Protein AF-A0A938PNH4-F1 (afd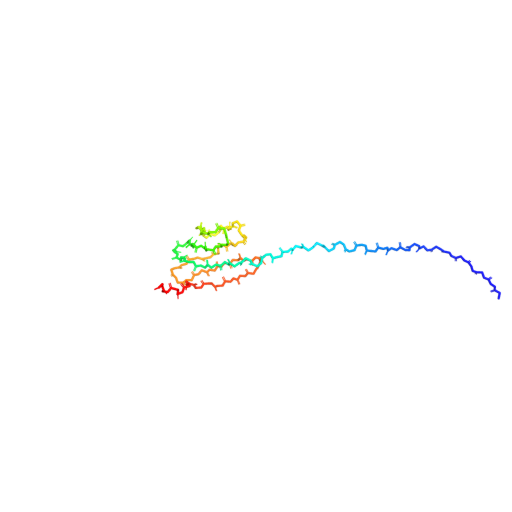b_monomer_lite)

pLDDT: mean 73.94, std 17.42, range [37.38, 93.12]

Secondary structure (DSSP, 8-state):
---------------------------EEEEEETTEEEEEETTEEEEEETT-B-TTSEEEEEE-SSEEEEEETTEEEEEE------

Structure (mmCIF, N/CA/C/O backbone):
data_AF-A0A938PNH4-F1
#
_entry.id   AF-A0A938PNH4-F1
#
loop_
_atom_site.group_PDB
_atom_site.id
_atom_site.type_symbol
_atom_site.label_atom_id
_atom_site.label_alt_id
_atom_site.label_comp_id
_atom_site.label_asym_id
_atom_site.label_entity_id
_atom_site.label_seq_id
_atom_site.pdbx_PDB_ins_code
_atom_site.Cartn_x
_atom_site.Cartn_y
_atom_site.Cartn_z
_atom_site.occupancy
_atom_site.B_iso_or_equiv
_atom_site.auth_seq_id
_atom_site.auth_comp_id
_atom_site.auth_asym_id
_atom_site.auth_atom_id
_atom_site.pdbx_PDB_model_num
ATOM 1 N N . MET A 1 1 ? -0.669 41.797 61.366 1.00 41.25 1 MET A N 1
ATOM 2 C CA . MET A 1 1 ? -0.447 40.641 62.259 1.00 41.25 1 MET A CA 1
ATOM 3 C C . MET A 1 1 ? -0.447 39.377 61.418 1.00 41.25 1 MET A C 1
ATOM 5 O O . MET A 1 1 ? -1.2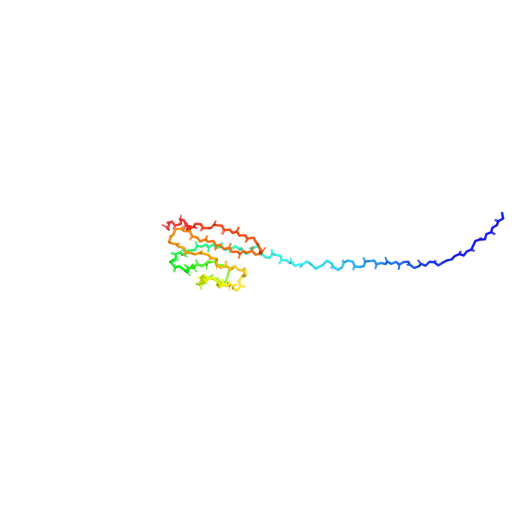58 39.249 60.514 1.00 41.25 1 MET A O 1
ATOM 9 N N . THR A 1 2 ? 0.562 38.559 61.673 1.00 44.50 2 THR A N 1
ATOM 10 C CA . THR A 1 2 ? 1.131 37.427 60.929 1.00 44.50 2 THR A CA 1
ATOM 11 C C . THR A 1 2 ? 0.368 36.107 61.141 1.00 44.50 2 THR A C 1
ATOM 13 O O . THR A 1 2 ? -0.271 35.958 62.176 1.00 44.50 2 THR A O 1
ATOM 16 N N . GLY A 1 3 ? 0.544 35.121 60.245 1.00 47.22 3 GLY A N 1
ATOM 17 C CA . GLY A 1 3 ? 0.321 33.681 60.522 1.00 47.22 3 GLY A CA 1
ATOM 18 C C . GLY A 1 3 ? -0.413 32.955 59.381 1.00 47.22 3 GLY A C 1
ATOM 19 O O . GLY A 1 3 ? -1.580 33.246 59.175 1.00 47.22 3 GLY A O 1
ATOM 20 N N . PHE A 1 4 ? 0.193 32.168 58.480 1.00 60.84 4 PHE A N 1
ATOM 21 C CA . PHE A 1 4 ? 1.051 30.963 58.566 1.00 60.84 4 PHE A CA 1
ATOM 22 C C . PHE A 1 4 ? 0.253 29.642 58.552 1.00 60.84 4 PHE A C 1
ATOM 24 O O . PHE A 1 4 ? -0.696 29.490 59.314 1.00 60.84 4 PHE A O 1
ATOM 31 N N . HIS A 1 5 ? 0.747 28.706 57.722 1.00 48.34 5 HIS A N 1
ATOM 32 C CA . HIS A 1 5 ? 0.355 27.305 57.464 1.00 48.34 5 HIS A CA 1
ATOM 33 C C . HIS A 1 5 ? -0.586 27.042 56.270 1.00 48.34 5 HIS A C 1
ATOM 35 O O . HIS A 1 5 ? -1.597 27.706 56.125 1.00 48.34 5 HIS A O 1
ATOM 41 N N . SER A 1 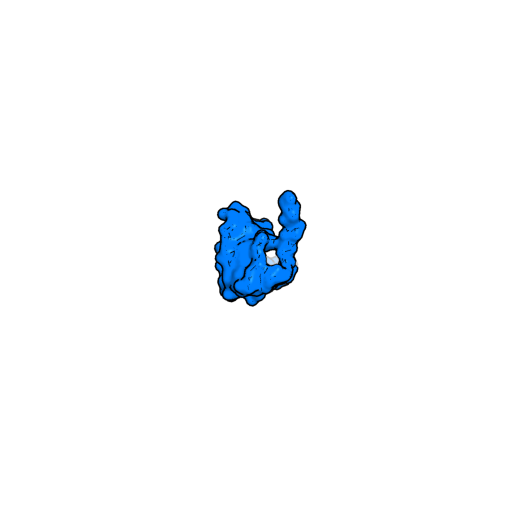6 ? -0.407 26.023 55.424 1.00 50.44 6 SER A N 1
ATOM 42 C CA . SER A 1 6 ? 0.673 25.054 55.172 1.00 50.44 6 SER A CA 1
ATOM 43 C C . SER A 1 6 ? 0.178 24.075 54.082 1.00 50.44 6 SER A C 1
ATOM 45 O O . SER A 1 6 ? -1.028 23.985 53.881 1.00 50.44 6 SER A O 1
ATOM 47 N N . PHE A 1 7 ? 1.088 23.282 53.493 1.00 49.28 7 PHE A N 1
ATOM 48 C CA . PHE A 1 7 ? 0.832 22.025 52.752 1.00 49.28 7 PHE A CA 1
ATOM 49 C C . PHE A 1 7 ? -0.006 22.162 51.451 1.00 49.28 7 PHE A C 1
ATOM 51 O O 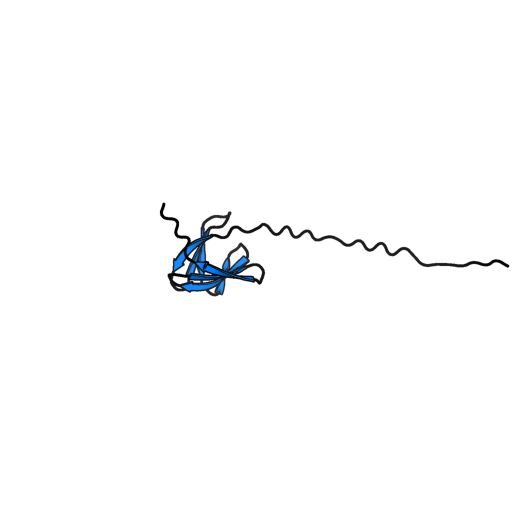. PHE A 1 7 ? -1.154 22.559 51.461 1.00 49.28 7 PHE A O 1
ATOM 58 N N . VAL A 1 8 ? 0.465 21.802 50.254 1.00 51.84 8 VAL A N 1
ATOM 59 C CA . VAL A 1 8 ? 0.656 20.412 49.817 1.00 51.84 8 VAL A CA 1
ATOM 60 C C . VAL A 1 8 ? 1.364 20.414 48.450 1.00 51.84 8 VAL A C 1
ATOM 62 O O . VAL A 1 8 ? 0.823 20.842 47.439 1.00 51.84 8 VAL A O 1
ATOM 65 N N . LYS A 1 9 ? 2.589 19.886 48.465 1.00 42.91 9 LYS A N 1
ATOM 66 C CA . LYS A 1 9 ? 3.122 18.856 47.558 1.00 42.91 9 LYS A CA 1
ATOM 67 C C . LYS A 1 9 ? 2.917 19.063 46.045 1.00 42.91 9 LYS A C 1
ATOM 69 O O . LYS A 1 9 ? 1.995 18.534 45.433 1.00 42.91 9 LYS A O 1
ATOM 74 N N . THR A 1 10 ? 3.904 19.721 45.441 1.00 50.88 10 THR A N 1
ATOM 75 C CA . THR A 1 10 ? 4.718 19.184 44.335 1.00 50.88 10 THR A CA 1
ATOM 76 C C . THR A 1 10 ? 4.135 17.945 43.640 1.00 50.88 10 THR A C 1
ATOM 78 O O . THR A 1 10 ? 4.391 16.819 44.060 1.00 50.88 10 THR A O 1
ATOM 81 N N . THR A 1 11 ? 3.391 18.137 42.550 1.00 51.78 11 THR A N 1
ATOM 82 C CA . THR A 1 11 ? 3.059 17.050 41.616 1.00 51.78 11 THR A CA 1
ATOM 83 C C . THR A 1 11 ? 3.931 17.213 40.378 1.00 51.78 11 THR A C 1
ATOM 85 O O . THR A 1 11 ? 3.615 17.975 39.468 1.00 51.78 11 THR A O 1
ATOM 88 N N . VAL A 1 12 ? 5.080 16.534 40.376 1.00 53.44 12 VAL A N 1
ATOM 89 C CA . VAL A 1 12 ? 5.931 16.393 39.189 1.00 53.44 12 VAL A CA 1
ATOM 90 C C . VAL A 1 12 ? 5.228 15.421 38.246 1.00 53.44 12 VAL A C 1
ATOM 92 O O . VAL A 1 12 ? 5.250 14.208 38.450 1.00 53.44 12 VAL A O 1
ATOM 95 N N . LEU A 1 13 ? 4.570 15.960 37.223 1.00 53.66 13 LEU A N 1
ATOM 96 C CA . LEU A 1 13 ? 3.990 15.176 36.140 1.00 53.66 13 LEU A CA 1
ATOM 97 C C . LEU A 1 13 ? 5.126 14.711 35.213 1.00 53.66 13 LEU A C 1
ATOM 99 O O . LEU A 1 13 ? 5.529 15.426 34.299 1.00 53.66 13 LEU A O 1
ATOM 103 N N . VAL A 1 14 ? 5.671 13.516 35.455 1.00 59.56 14 VAL A N 1
ATOM 104 C CA . VAL A 1 14 ? 6.587 12.857 34.510 1.00 59.56 14 VAL A CA 1
ATOM 105 C C . VAL A 1 14 ? 5.763 12.362 33.321 1.00 59.56 14 VAL A C 1
ATOM 107 O O . VAL A 1 14 ? 5.242 11.247 33.311 1.00 59.56 14 VAL A O 1
ATOM 110 N N . ALA A 1 15 ? 5.625 13.217 32.308 1.00 57.09 15 ALA A N 1
ATOM 111 C CA . ALA A 1 15 ? 5.103 12.841 31.002 1.00 57.09 15 ALA A CA 1
ATOM 112 C C . ALA A 1 15 ? 6.145 11.960 30.295 1.00 57.09 15 ALA A C 1
ATOM 114 O O . ALA A 1 15 ? 7.088 12.437 29.665 1.00 57.09 15 ALA A O 1
ATOM 115 N N . ARG A 1 16 ? 6.000 10.644 30.454 1.00 59.84 16 ARG A N 1
ATOM 116 C CA . ARG A 1 16 ? 6.814 9.630 29.780 1.00 59.84 16 ARG A CA 1
ATOM 117 C C . ARG A 1 16 ? 6.477 9.661 28.285 1.00 59.84 16 ARG A C 1
ATOM 119 O O . ARG A 1 16 ? 5.520 9.025 27.854 1.00 59.84 16 ARG A O 1
ATOM 126 N N . LEU A 1 17 ? 7.245 10.434 27.512 1.00 52.97 17 LEU A N 1
ATOM 127 C CA . LEU A 1 17 ? 7.182 10.453 26.050 1.00 52.97 17 LEU A CA 1
ATOM 128 C C . LEU A 1 17 ? 7.500 9.044 25.527 1.00 52.97 17 LEU A C 1
ATOM 130 O O . LEU A 1 17 ? 8.657 8.635 25.444 1.00 52.97 17 LEU A O 1
ATOM 134 N N . MET A 1 18 ? 6.462 8.285 25.180 1.00 53.25 18 MET A N 1
ATOM 135 C CA . MET A 1 18 ? 6.606 7.120 24.319 1.00 53.25 18 MET A CA 1
ATOM 136 C C . MET A 1 18 ? 6.888 7.624 22.907 1.00 53.25 18 MET A C 1
ATOM 138 O O . MET A 1 18 ? 5.977 7.888 22.126 1.00 53.25 18 MET A O 1
ATOM 142 N N . VAL A 1 19 ? 8.172 7.782 22.588 1.00 57.72 19 VAL A N 1
ATOM 143 C CA . VAL A 1 19 ? 8.631 7.953 21.209 1.00 57.72 19 VAL A CA 1
ATOM 144 C C . VAL A 1 19 ? 8.472 6.602 20.516 1.00 57.72 19 VAL A C 1
ATOM 146 O O . VAL A 1 19 ? 9.392 5.791 20.448 1.00 57.72 19 VAL A O 1
ATOM 149 N N . GLY A 1 20 ? 7.259 6.334 20.037 1.00 49.22 20 GLY A N 1
ATOM 150 C CA . GLY A 1 20 ? 7.030 5.336 19.006 1.00 49.22 20 GLY A CA 1
ATOM 151 C C . GLY A 1 20 ? 7.620 5.880 17.715 1.00 49.22 20 GLY A C 1
ATOM 152 O O . GLY A 1 20 ? 6.961 6.638 17.008 1.00 49.22 20 GLY A O 1
ATOM 153 N N . GLY A 1 21 ? 8.888 5.559 17.452 1.00 41.44 21 GLY A N 1
ATOM 154 C CA . GLY A 1 21 ? 9.544 5.871 16.190 1.00 41.44 21 GLY A CA 1
ATOM 155 C C . GLY A 1 21 ? 8.749 5.245 15.053 1.00 41.44 21 GLY A C 1
ATOM 156 O O . GLY A 1 21 ? 8.803 4.035 14.836 1.00 41.44 21 GLY A O 1
ATOM 157 N N . VAL A 1 22 ? 7.976 6.068 14.349 1.00 50.88 22 VAL A N 1
ATOM 158 C CA . VAL A 1 22 ? 7.277 5.657 13.138 1.00 50.88 22 VAL A CA 1
ATOM 159 C C . VAL A 1 22 ? 8.349 5.550 12.066 1.00 50.88 22 VAL A C 1
ATOM 161 O O . VAL A 1 22 ? 8.675 6.528 11.396 1.00 50.88 22 VAL A O 1
ATOM 164 N N . ALA A 1 23 ? 8.962 4.372 11.949 1.00 50.28 23 ALA A N 1
ATOM 165 C CA . ALA A 1 23 ? 9.767 4.049 10.786 1.00 50.28 23 ALA A CA 1
ATOM 166 C C . ALA A 1 23 ? 8.869 4.287 9.569 1.00 50.28 23 ALA A C 1
ATOM 168 O O . ALA A 1 23 ? 7.835 3.632 9.419 1.00 50.28 23 ALA A O 1
ATOM 169 N N . ALA A 1 24 ? 9.211 5.292 8.763 1.00 52.78 24 ALA A N 1
ATOM 170 C CA . ALA A 1 24 ? 8.487 5.627 7.550 1.00 52.78 24 ALA A CA 1
ATOM 171 C C . ALA A 1 24 ? 8.619 4.436 6.595 1.00 52.78 24 ALA A C 1
ATOM 173 O O . ALA A 1 24 ? 9.591 4.325 5.847 1.00 52.78 24 ALA A O 1
ATOM 174 N N . ALA A 1 25 ? 7.686 3.486 6.695 1.00 60.91 25 ALA A N 1
ATOM 175 C CA . ALA A 1 25 ? 7.692 2.293 5.873 1.00 60.91 25 ALA A CA 1
ATOM 176 C C . ALA A 1 25 ? 7.518 2.745 4.422 1.00 60.91 25 ALA A C 1
ATOM 178 O O . ALA A 1 25 ? 6.444 3.179 4.011 1.00 60.91 25 ALA A O 1
ATOM 179 N N . SER A 1 26 ? 8.612 2.695 3.668 1.00 70.31 26 SER A N 1
ATOM 180 C CA . SER A 1 26 ? 8.598 2.908 2.228 1.00 70.31 26 SER A CA 1
ATOM 181 C C . SER A 1 26 ? 8.037 1.633 1.612 1.00 70.31 26 SER A C 1
ATOM 183 O O . SER A 1 26 ? 8.714 0.606 1.578 1.00 70.31 26 SER A O 1
ATOM 185 N N . VAL A 1 27 ? 6.758 1.678 1.252 1.00 74.88 27 VAL A N 1
ATOM 186 C CA . VAL A 1 27 ? 6.021 0.557 0.668 1.00 74.88 27 VAL A CA 1
ATOM 187 C C . VAL A 1 27 ? 5.776 0.904 -0.789 1.00 74.88 27 VAL A C 1
ATOM 189 O O . VAL A 1 27 ? 5.079 1.872 -1.084 1.00 74.88 27 VAL A O 1
ATOM 192 N N . GLU A 1 28 ? 6.353 0.120 -1.692 1.00 82.56 28 GLU A N 1
ATOM 193 C CA . GLU A 1 28 ? 6.138 0.256 -3.131 1.00 82.56 28 GLU A CA 1
ATOM 194 C C . GLU A 1 28 ? 5.307 -0.922 -3.635 1.00 82.56 28 GLU A C 1
ATOM 196 O O . GLU A 1 28 ? 5.523 -2.065 -3.233 1.00 82.56 28 GLU A O 1
ATOM 201 N N . ILE A 1 29 ? 4.356 -0.657 -4.527 1.00 83.31 29 ILE A N 1
ATOM 202 C CA . ILE A 1 29 ? 3.655 -1.722 -5.240 1.00 83.31 29 ILE A CA 1
ATOM 203 C C . ILE A 1 29 ? 4.445 -2.052 -6.498 1.00 83.31 29 ILE A C 1
ATOM 205 O O . ILE A 1 29 ? 4.525 -1.238 -7.417 1.00 83.31 29 ILE A O 1
ATOM 209 N N . VAL A 1 30 ? 4.989 -3.266 -6.535 1.00 87.25 30 VAL A N 1
ATOM 210 C CA . VAL A 1 30 ? 5.760 -3.777 -7.677 1.00 87.25 30 VAL A CA 1
ATOM 211 C C . VAL A 1 30 ? 4.930 -4.690 -8.577 1.00 87.25 30 VAL A C 1
ATOM 213 O O . VAL A 1 30 ? 5.266 -4.876 -9.740 1.00 87.25 30 VAL A O 1
ATOM 216 N N . GLY A 1 31 ? 3.821 -5.235 -8.070 1.00 86.69 31 GLY A N 1
ATOM 217 C CA . GLY A 1 31 ? 2.929 -6.085 -8.849 1.00 86.69 31 GLY A CA 1
ATOM 218 C C . GLY A 1 31 ? 1.487 -5.980 -8.383 1.00 86.69 31 GLY A C 1
ATOM 219 O O . GLY A 1 31 ? 1.209 -6.022 -7.184 1.00 86.69 31 GLY A O 1
ATOM 220 N N . LEU A 1 32 ? 0.566 -5.889 -9.338 1.00 87.88 32 LEU A N 1
ATOM 221 C CA . LEU A 1 32 ? -0.868 -5.909 -9.092 1.00 87.88 32 LEU A CA 1
ATOM 222 C C . LEU A 1 32 ? -1.513 -7.061 -9.840 1.00 87.88 32 LEU A C 1
ATOM 224 O O . LEU A 1 32 ? -1.339 -7.232 -11.044 1.00 87.88 32 LEU A O 1
ATOM 228 N N . PHE A 1 33 ? -2.296 -7.838 -9.109 1.00 86.88 33 PHE A N 1
ATOM 229 C CA . PHE A 1 33 ? -3.074 -8.937 -9.640 1.00 86.88 33 PHE A CA 1
ATOM 230 C C . PHE A 1 33 ? -4.491 -8.845 -9.089 1.00 86.88 33 PHE A C 1
ATOM 232 O O . PHE A 1 33 ? -4.768 -8.155 -8.107 1.00 86.88 33 PHE A O 1
ATOM 239 N N . LYS A 1 34 ? -5.394 -9.617 -9.689 1.00 85.50 34 LYS A N 1
ATOM 240 C CA . LYS A 1 34 ? -6.735 -9.791 -9.144 1.00 85.50 34 LYS A CA 1
ATOM 241 C C . LYS A 1 34 ? -6.646 -10.363 -7.721 1.00 85.50 34 LYS A C 1
ATOM 243 O O . LYS A 1 34 ? -6.082 -11.443 -7.525 1.00 85.50 34 LYS A O 1
ATOM 248 N N . ASP A 1 35 ? -7.153 -9.602 -6.754 1.00 90.06 35 ASP A N 1
ATOM 249 C CA . ASP A 1 35 ? -7.243 -9.924 -5.322 1.00 90.06 35 ASP A CA 1
ATOM 250 C C . ASP A 1 35 ? -5.907 -10.052 -4.563 1.00 90.06 35 ASP A C 1
ATOM 252 O O . ASP A 1 35 ? -5.880 -10.475 -3.399 1.00 90.06 35 ASP A O 1
ATOM 256 N N . ARG A 1 36 ? -4.779 -9.689 -5.183 1.00 90.38 36 ARG A N 1
ATOM 257 C CA . ARG A 1 36 ? -3.453 -9.758 -4.548 1.00 90.38 36 ARG A CA 1
ATOM 258 C C . ARG A 1 36 ? -2.480 -8.739 -5.121 1.00 90.38 36 ARG A C 1
ATOM 260 O O . ARG A 1 36 ? -2.520 -8.423 -6.303 1.00 90.38 36 ARG A O 1
ATOM 267 N N . ALA A 1 37 ? -1.572 -8.268 -4.282 1.00 90.12 37 ALA A N 1
ATOM 268 C CA . ALA A 1 37 ? -0.522 -7.335 -4.656 1.00 90.12 37 ALA A CA 1
ATOM 269 C C . ALA A 1 37 ? 0.825 -7.857 -4.161 1.00 90.12 37 ALA A C 1
ATOM 271 O O . ALA A 1 37 ? 0.918 -8.420 -3.070 1.00 90.12 37 ALA A O 1
ATOM 272 N N . VAL A 1 38 ? 1.864 -7.661 -4.964 1.00 89.50 38 VAL A N 1
ATOM 273 C CA . VAL A 1 38 ? 3.244 -7.798 -4.505 1.00 89.50 38 VAL A CA 1
ATOM 274 C C . VAL A 1 38 ? 3.697 -6.415 -4.083 1.00 89.50 38 VAL A C 1
ATOM 276 O O . VAL A 1 38 ? 3.717 -5.478 -4.888 1.00 89.50 38 VAL A O 1
ATOM 279 N N . ILE A 1 39 ? 4.037 -6.297 -2.808 1.00 87.00 39 ILE A N 1
ATOM 280 C CA . ILE A 1 39 ? 4.624 -5.089 -2.256 1.00 87.00 39 ILE A CA 1
ATOM 281 C C . ILE A 1 39 ? 6.107 -5.311 -2.022 1.00 87.00 39 ILE A C 1
ATOM 283 O O . ILE A 1 39 ? 6.528 -6.371 -1.567 1.00 87.00 39 ILE A O 1
ATOM 287 N N . ARG A 1 40 ? 6.902 -4.290 -2.311 1.00 85.50 40 ARG A N 1
ATOM 288 C CA . ARG A 1 40 ? 8.304 -4.233 -1.940 1.00 85.50 40 ARG A CA 1
ATOM 289 C C . ARG A 1 40 ? 8.444 -3.325 -0.732 1.00 85.50 40 ARG A C 1
ATOM 291 O O . ARG A 1 40 ? 7.939 -2.204 -0.699 1.00 85.50 40 ARG A O 1
ATOM 298 N N . THR A 1 41 ? 9.123 -3.847 0.276 1.00 81.00 41 THR A N 1
ATOM 299 C CA . THR A 1 41 ? 9.433 -3.154 1.525 1.00 81.00 41 THR A CA 1
ATOM 300 C C . THR A 1 41 ? 10.923 -3.302 1.816 1.00 81.00 41 THR A C 1
ATOM 302 O O . THR A 1 41 ? 11.636 -3.997 1.093 1.00 81.00 41 THR A O 1
ATOM 305 N N . GLN A 1 42 ? 11.419 -2.702 2.901 1.00 77.44 42 GLN A N 1
ATOM 306 C CA . GLN A 1 42 ? 12.830 -2.851 3.290 1.00 77.44 42 GLN A CA 1
ATOM 307 C C . GLN A 1 42 ? 13.244 -4.303 3.586 1.00 77.44 42 GLN A C 1
ATOM 309 O O . GLN A 1 42 ? 14.428 -4.618 3.549 1.00 77.44 42 GLN A O 1
ATOM 314 N N . ARG A 1 43 ? 12.285 -5.195 3.870 1.00 75.44 43 ARG A N 1
ATOM 315 C CA . ARG A 1 43 ? 12.539 -6.625 4.113 1.00 75.44 43 ARG A CA 1
ATOM 316 C C . ARG A 1 43 ? 12.553 -7.471 2.837 1.00 75.44 43 ARG A C 1
ATOM 318 O O . ARG A 1 43 ? 12.803 -8.667 2.918 1.00 75.44 43 ARG A O 1
ATOM 325 N N . GLY A 1 44 ? 12.279 -6.863 1.685 1.00 84.50 44 GLY A N 1
ATOM 326 C CA . GLY A 1 44 ? 12.124 -7.546 0.407 1.00 84.50 44 GLY A CA 1
ATOM 327 C C . GLY A 1 44 ? 10.692 -7.486 -0.114 1.00 84.50 44 GLY A C 1
ATOM 328 O O . GLY A 1 44 ? 9.895 -6.625 0.275 1.00 84.50 44 GLY A O 1
ATOM 329 N N . GLU A 1 45 ? 10.394 -8.389 -1.039 1.00 89.06 45 GLU A N 1
ATOM 330 C CA . GLU A 1 45 ? 9.096 -8.489 -1.698 1.00 89.06 45 GLU A CA 1
ATOM 331 C C . GLU A 1 45 ? 8.187 -9.469 -0.967 1.00 89.06 45 GLU A C 1
ATOM 333 O O . GLU A 1 45 ? 8.595 -10.567 -0.595 1.00 89.06 45 GLU A O 1
ATOM 338 N N . GLU A 1 46 ? 6.937 -9.071 -0.776 1.00 89.00 46 GLU A N 1
ATOM 339 C CA . GLU A 1 46 ? 5.921 -9.866 -0.104 1.00 89.00 46 GLU A CA 1
ATOM 340 C C . GLU A 1 46 ? 4.633 -9.838 -0.931 1.00 89.00 46 GLU A C 1
ATOM 342 O O . GLU A 1 46 ? 4.153 -8.775 -1.332 1.00 89.00 46 GLU A O 1
ATOM 347 N N . LEU A 1 47 ? 4.056 -11.015 -1.178 1.00 90.44 47 LEU A N 1
ATOM 348 C CA . LEU A 1 47 ? 2.727 -11.137 -1.765 1.00 90.44 47 LEU A CA 1
ATOM 349 C C . LEU A 1 47 ? 1.674 -11.065 -0.655 1.00 90.44 47 LEU A C 1
ATOM 351 O O . LEU A 1 47 ? 1.569 -11.970 0.170 1.00 90.44 47 LEU A O 1
ATOM 355 N N . ILE A 1 48 ? 0.827 -10.045 -0.708 1.00 91.81 48 ILE A N 1
ATOM 356 C CA . ILE A 1 48 ? -0.329 -9.878 0.174 1.00 91.81 48 ILE A CA 1
ATOM 357 C C . ILE A 1 48 ? -1.634 -10.033 -0.604 1.00 91.81 48 ILE A C 1
ATOM 359 O O . ILE A 1 48 ? -1.759 -9.615 -1.754 1.00 91.81 48 ILE A O 1
ATOM 363 N N . ARG A 1 49 ? -2.627 -10.654 0.036 1.00 93.12 49 ARG A N 1
ATOM 364 C CA . ARG A 1 49 ? -3.979 -10.849 -0.509 1.00 93.12 49 ARG A CA 1
ATOM 365 C C . ARG A 1 49 ? -4.955 -9.853 0.097 1.00 93.12 49 ARG A C 1
ATOM 367 O O . ARG A 1 49 ? -4.724 -9.358 1.198 1.00 93.12 49 ARG A O 1
ATOM 374 N N . VAL A 1 50 ? -6.056 -9.585 -0.599 1.00 92.88 50 VAL A N 1
ATOM 375 C CA . VAL A 1 50 ? -7.142 -8.752 -0.068 1.00 92.88 50 VAL A CA 1
ATOM 376 C C . VAL A 1 50 ? -7.592 -9.289 1.295 1.00 92.88 50 VAL A C 1
ATOM 378 O O . VAL A 1 50 ? -7.778 -10.490 1.481 1.00 92.88 50 VAL A O 1
ATOM 381 N N . GLY A 1 51 ? -7.705 -8.390 2.270 1.00 92.38 51 GLY A N 1
ATOM 382 C CA . GLY A 1 51 ? -8.019 -8.703 3.661 1.00 92.38 51 GLY A CA 1
ATOM 383 C C . GLY A 1 51 ? -6.807 -9.053 4.529 1.00 92.38 51 GLY A C 1
ATOM 384 O O . GLY A 1 51 ? -6.932 -8.989 5.752 1.00 92.38 51 GLY A O 1
ATOM 385 N N . GLN A 1 52 ? -5.643 -9.358 3.945 1.00 92.06 52 GLN A N 1
ATOM 386 C CA . GLN A 1 52 ? -4.416 -9.612 4.701 1.00 92.06 52 GLN A CA 1
ATOM 387 C C . GLN A 1 52 ? -3.633 -8.336 5.004 1.00 92.06 52 GLN A C 1
ATOM 389 O O . GLN A 1 52 ? -3.705 -7.341 4.279 1.00 92.06 52 GLN A O 1
ATOM 394 N N . THR A 1 53 ? -2.845 -8.416 6.073 1.00 89.88 53 THR A N 1
ATOM 395 C CA . THR A 1 53 ? -1.936 -7.367 6.528 1.00 89.88 53 THR A CA 1
ATOM 396 C C . THR A 1 53 ? -0.505 -7.884 6.447 1.00 89.88 53 THR A C 1
ATOM 398 O O . THR A 1 53 ? -0.202 -8.923 7.025 1.00 89.88 53 THR A O 1
ATOM 401 N N . SER A 1 54 ? 0.367 -7.159 5.747 1.00 85.94 54 SER A N 1
ATOM 402 C CA . SER A 1 54 ? 1.808 -7.433 5.703 1.00 85.94 54 SER A CA 1
ATOM 403 C C . SER A 1 54 ? 2.440 -7.251 7.083 1.00 85.94 54 SER A C 1
ATOM 405 O O . SER A 1 54 ? 1.952 -6.474 7.910 1.00 85.94 54 SER A O 1
ATOM 407 N N . ALA A 1 55 ? 3.598 -7.875 7.299 1.00 81.44 55 ALA A N 1
ATOM 408 C CA . ALA A 1 55 ? 4.429 -7.679 8.488 1.00 81.44 55 ALA A CA 1
ATOM 409 C C . ALA A 1 55 ? 4.809 -6.207 8.761 1.00 81.44 55 ALA A C 1
ATOM 411 O O . ALA A 1 55 ? 5.212 -5.870 9.874 1.00 81.44 55 ALA A O 1
ATOM 412 N N . ASN A 1 56 ? 4.693 -5.327 7.762 1.00 77.81 56 ASN A N 1
ATOM 413 C CA . ASN A 1 56 ? 4.921 -3.888 7.903 1.00 77.81 56 ASN A CA 1
ATOM 414 C C . ASN A 1 56 ? 3.649 -3.097 8.256 1.00 77.81 56 ASN A C 1
ATOM 416 O O . ASN A 1 56 ? 3.686 -1.874 8.270 1.00 77.81 56 ASN A O 1
ATOM 420 N N . GLY A 1 57 ? 2.520 -3.760 8.528 1.00 85.56 57 GLY A N 1
ATOM 421 C CA . GLY A 1 57 ? 1.263 -3.111 8.920 1.00 85.56 57 GLY A CA 1
ATOM 422 C C . GLY A 1 57 ? 0.431 -2.570 7.753 1.00 85.56 57 GLY A C 1
ATOM 423 O O . GLY A 1 57 ? -0.503 -1.799 7.972 1.00 85.56 57 GLY A O 1
ATOM 424 N N . VAL A 1 58 ? 0.760 -2.955 6.518 1.00 87.06 58 VAL A N 1
ATOM 425 C CA . VAL A 1 58 ? 0.010 -2.583 5.310 1.00 87.06 58 VAL A CA 1
ATOM 426 C C . VAL A 1 58 ? -1.078 -3.615 5.072 1.00 87.06 5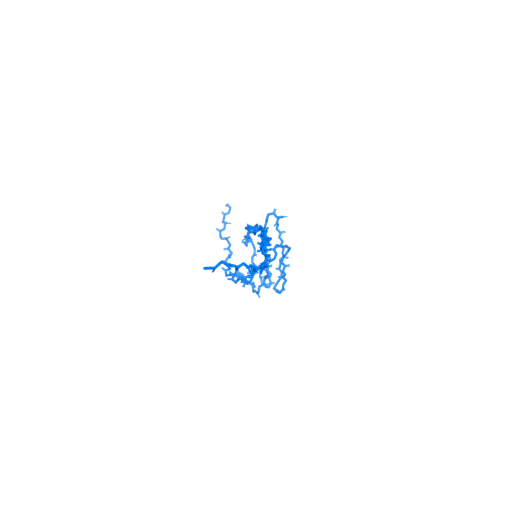8 VAL A C 1
ATOM 428 O O . VAL A 1 58 ? -0.776 -4.772 4.792 1.00 87.06 58 VAL A O 1
ATOM 431 N N . LYS A 1 59 ? -2.339 -3.205 5.162 1.00 90.62 59 LYS A N 1
ATOM 432 C CA . LYS A 1 59 ? -3.489 -4.055 4.866 1.00 90.62 59 LYS A CA 1
ATOM 433 C C . LYS A 1 59 ? -3.961 -3.831 3.441 1.00 90.62 59 LYS A C 1
ATOM 435 O O . LYS A 1 59 ? -4.261 -2.700 3.066 1.00 90.62 59 LYS A O 1
ATOM 440 N N . LEU A 1 60 ? -4.086 -4.899 2.662 1.00 91.38 60 LEU A N 1
ATOM 441 C CA . LEU A 1 60 ? -4.654 -4.808 1.322 1.00 91.38 60 LEU A CA 1
ATOM 442 C C . LEU A 1 60 ? -6.181 -4.806 1.416 1.00 91.38 60 LEU A C 1
ATOM 444 O O . LEU A 1 60 ? -6.779 -5.762 1.907 1.00 91.38 60 LEU A O 1
ATOM 448 N N . LEU A 1 61 ? -6.816 -3.726 0.967 1.00 92.50 61 LEU A N 1
ATOM 449 C CA . LEU A 1 61 ? -8.274 -3.605 0.954 1.00 92.50 61 LEU A CA 1
ATOM 450 C C . LEU A 1 61 ? -8.858 -4.078 -0.375 1.00 92.50 61 LEU A C 1
ATOM 452 O O . LEU A 1 61 ? -9.857 -4.785 -0.380 1.00 92.50 61 LEU A O 1
ATOM 456 N N . VAL A 1 62 ? -8.235 -3.689 -1.487 1.00 90.50 62 VAL A N 1
ATOM 457 C CA . VAL A 1 62 ? -8.627 -4.069 -2.851 1.00 90.50 62 VAL A CA 1
ATOM 458 C C . VAL A 1 62 ? -7.365 -4.148 -3.704 1.00 90.50 62 VAL A C 1
ATOM 460 O O . VAL A 1 62 ? -6.455 -3.341 -3.515 1.00 90.50 62 VAL A O 1
ATOM 463 N N . ALA A 1 63 ? -7.310 -5.092 -4.640 1.00 90.25 63 ALA A N 1
ATOM 464 C CA . ALA A 1 63 ? -6.302 -5.126 -5.691 1.00 90.25 63 ALA A CA 1
ATOM 465 C C . ALA A 1 63 ? -6.908 -5.635 -6.997 1.00 90.25 63 ALA A C 1
ATOM 467 O O . ALA A 1 63 ? -7.532 -6.697 -7.044 1.00 90.25 63 ALA A O 1
ATOM 468 N N . ASP A 1 64 ? -6.673 -4.875 -8.054 1.00 86.50 64 ASP A N 1
ATOM 469 C CA . ASP A 1 64 ? -6.993 -5.213 -9.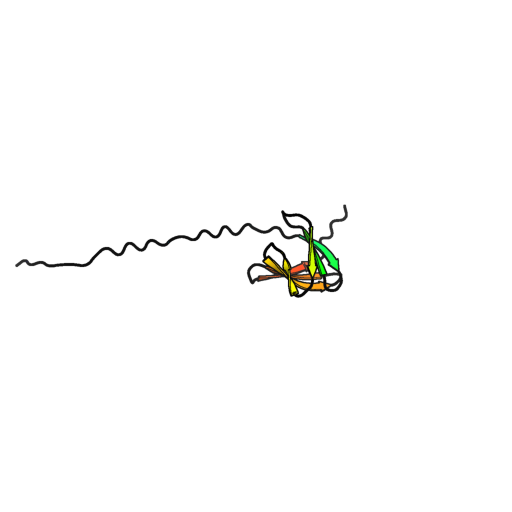428 1.00 86.50 64 ASP A CA 1
ATOM 470 C C . ASP A 1 64 ? -5.811 -4.828 -10.329 1.00 86.50 64 ASP A C 1
ATOM 472 O O . ASP A 1 64 ? -4.843 -4.228 -9.875 1.00 86.50 64 ASP A O 1
ATOM 476 N N . ALA A 1 65 ? -5.839 -5.223 -11.604 1.00 81.88 65 ALA A N 1
ATOM 477 C CA . ALA A 1 65 ? -4.673 -5.129 -12.493 1.00 81.88 65 ALA A CA 1
ATOM 478 C C . ALA A 1 65 ? -4.141 -3.696 -12.712 1.00 81.88 65 ALA A C 1
ATOM 480 O O . ALA A 1 65 ? -3.043 -3.528 -13.235 1.00 81.88 65 ALA A O 1
ATOM 481 N N . GLN A 1 66 ? -4.912 -2.670 -12.341 1.00 80.81 66 GLN A N 1
ATOM 482 C CA . GLN A 1 66 ? -4.560 -1.265 -12.549 1.00 80.81 66 GLN A CA 1
ATOM 483 C C . GLN A 1 66 ? -4.256 -0.531 -11.240 1.00 80.81 66 GLN A C 1
ATOM 485 O O . GLN A 1 66 ? -3.362 0.318 -11.203 1.00 80.81 66 GLN A O 1
ATOM 490 N N . LYS A 1 67 ? -4.995 -0.836 -10.168 1.00 85.69 67 LYS A N 1
ATOM 491 C CA . LYS A 1 67 ? -4.892 -0.140 -8.883 1.00 85.69 67 LYS A CA 1
ATOM 492 C C . LYS A 1 67 ? -5.037 -1.101 -7.706 1.00 85.69 67 LYS A C 1
ATOM 494 O O . LYS A 1 67 ? -5.671 -2.150 -7.779 1.00 85.69 67 LYS A O 1
ATOM 499 N N . ALA A 1 68 ? -4.473 -0.697 -6.582 1.00 88.88 68 ALA A N 1
ATOM 500 C CA . ALA A 1 68 ? -4.745 -1.279 -5.285 1.00 88.88 68 ALA A CA 1
ATOM 501 C C . ALA A 1 68 ? -5.097 -0.191 -4.287 1.00 88.88 68 ALA A C 1
ATOM 503 O O . ALA A 1 68 ? -4.595 0.928 -4.332 1.00 88.88 68 ALA A O 1
ATOM 504 N N . ARG A 1 69 ? -5.940 -0.560 -3.334 1.00 90.75 69 ARG A N 1
ATOM 505 C CA . ARG A 1 69 ? -6.236 0.249 -2.166 1.00 90.75 69 ARG A CA 1
ATOM 506 C C . ARG A 1 69 ? -5.649 -0.436 -0.953 1.00 90.75 69 ARG A C 1
ATOM 508 O O . ARG A 1 69 ? -5.987 -1.585 -0.665 1.00 90.75 69 ARG A O 1
ATOM 515 N N . VAL A 1 70 ? -4.798 0.275 -0.231 1.00 89.56 70 VAL A N 1
ATOM 516 C CA . VAL A 1 70 ? -4.161 -0.222 0.985 1.00 89.56 70 VAL A CA 1
ATOM 517 C C . VAL A 1 70 ? -4.517 0.655 2.170 1.00 89.56 70 VAL A C 1
ATOM 519 O O . VAL A 1 70 ? -4.724 1.856 2.032 1.00 89.56 70 VAL A O 1
ATOM 522 N N . GLN A 1 71 ? -4.571 0.056 3.350 1.00 88.94 71 GLN A N 1
ATOM 523 C CA . GLN A 1 71 ? -4.650 0.772 4.609 1.00 88.94 71 GLN A CA 1
ATOM 524 C C . GLN A 1 71 ? -3.316 0.642 5.335 1.00 88.94 71 GLN A C 1
ATOM 526 O O . GLN A 1 71 ? -2.807 -0.459 5.523 1.00 88.94 71 GLN A O 1
ATOM 531 N N . PHE A 1 72 ? -2.760 1.766 5.764 1.00 84.69 72 PHE A N 1
ATOM 532 C CA . PHE A 1 72 ? -1.522 1.818 6.523 1.00 84.69 72 PHE A CA 1
ATOM 533 C C . PHE A 1 72 ? -1.645 2.882 7.614 1.00 84.69 72 PHE A C 1
ATOM 535 O O . PHE A 1 72 ? -2.056 4.010 7.349 1.00 84.69 72 PHE A O 1
ATOM 542 N N . GLN A 1 73 ? -1.343 2.506 8.861 1.00 83.62 73 GLN A N 1
ATOM 543 C CA . GLN A 1 73 ? -1.494 3.376 10.039 1.00 83.62 73 GLN A CA 1
ATOM 544 C C . GLN A 1 73 ? -2.891 4.024 10.152 1.00 83.62 73 GLN A C 1
ATOM 546 O O . GLN A 1 73 ? -3.031 5.202 10.472 1.00 83.62 73 GLN A O 1
ATOM 551 N N . GLY A 1 74 ? -3.944 3.272 9.816 1.00 85.19 74 GLY A N 1
ATOM 552 C CA . GLY A 1 74 ? -5.329 3.757 9.839 1.00 85.19 74 GLY A CA 1
ATOM 553 C C . GLY A 1 74 ? -5.717 4.684 8.680 1.00 85.19 74 GLY A C 1
ATOM 554 O O . GLY A 1 74 ? -6.898 4.983 8.524 1.00 85.19 74 GLY A O 1
ATOM 555 N N . LYS A 1 75 ? -4.770 5.089 7.825 1.00 85.56 75 LYS A N 1
ATOM 556 C CA . LYS A 1 75 ? -5.032 5.877 6.614 1.00 85.56 75 LYS A CA 1
ATOM 557 C C . LYS A 1 75 ? -5.152 4.968 5.401 1.00 85.56 75 LYS A C 1
ATOM 559 O O . LYS A 1 75 ? -4.477 3.945 5.322 1.00 85.56 75 LYS A O 1
ATOM 564 N N . THR A 1 76 ? -6.011 5.346 4.464 1.00 88.50 76 THR A N 1
ATOM 565 C CA . THR A 1 76 ? -6.206 4.613 3.211 1.00 88.50 76 THR A CA 1
ATOM 566 C C . THR A 1 76 ? -5.467 5.320 2.087 1.00 88.50 76 THR A C 1
ATOM 568 O O . THR A 1 76 ? -5.537 6.542 1.985 1.00 88.50 76 THR A O 1
ATOM 571 N N . PHE A 1 77 ? -4.774 4.548 1.259 1.00 85.12 77 PHE A N 1
ATOM 572 C CA . PHE A 1 77 ? -4.016 5.021 0.111 1.00 85.12 77 PHE A CA 1
ATOM 573 C C . PHE A 1 77 ? -4.441 4.232 -1.123 1.00 85.12 77 PHE A C 1
ATOM 575 O O . PHE A 1 77 ? -4.462 2.998 -1.103 1.00 85.12 77 PHE A O 1
ATOM 582 N N . ASP A 1 78 ? -4.772 4.945 -2.192 1.00 86.31 78 ASP A N 1
ATOM 583 C CA . ASP A 1 78 ? -4.943 4.366 -3.517 1.00 86.31 78 ASP A CA 1
ATOM 584 C C . ASP A 1 78 ? -3.585 4.422 -4.226 1.00 86.31 78 ASP A C 1
ATOM 586 O O . ASP A 1 78 ? -2.981 5.483 -4.380 1.00 86.31 78 ASP A O 1
ATOM 590 N N . LEU A 1 79 ? -3.081 3.253 -4.600 1.00 80.88 79 LEU A N 1
ATOM 591 C CA . LEU A 1 79 ? -1.779 3.051 -5.212 1.00 80.88 79 LEU A CA 1
ATOM 592 C C . LEU A 1 79 ? -1.996 2.436 -6.594 1.00 80.88 79 LEU A C 1
ATOM 594 O O . LEU A 1 79 ? -2.651 1.406 -6.735 1.00 80.88 79 LEU A O 1
ATOM 598 N N . SER A 1 80 ? -1.458 3.070 -7.626 1.00 80.00 80 SER A N 1
ATOM 599 C CA . SER A 1 80 ? -1.390 2.497 -8.970 1.00 80.00 80 SER A CA 1
ATOM 600 C C . SER A 1 80 ? -0.126 1.656 -9.122 1.00 80.00 80 SER A C 1
ATOM 602 O O . SER A 1 80 ? 0.839 1.845 -8.376 1.00 80.00 80 SER A O 1
ATOM 604 N N . LEU A 1 81 ? -0.111 0.748 -10.102 1.00 73.56 81 LEU A N 1
ATOM 605 C CA . LEU A 1 81 ? 1.122 0.056 -10.472 1.00 73.56 81 LEU A CA 1
ATOM 606 C C . LEU A 1 81 ? 2.207 1.105 -10.772 1.00 73.56 81 LEU A C 1
ATOM 608 O O . LEU A 1 81 ? 1.992 2.021 -11.569 1.00 73.56 81 LEU A O 1
ATOM 612 N N . SER A 1 82 ? 3.348 0.999 -10.092 1.00 64.31 82 SER A N 1
ATOM 613 C CA . SER A 1 82 ? 4.524 1.825 -10.356 1.00 64.31 82 SER A CA 1
ATOM 614 C C . SER A 1 82 ? 4.994 1.509 -11.779 1.00 64.31 82 SER A C 1
ATOM 616 O O . SER A 1 82 ? 5.502 0.420 -12.037 1.00 64.31 82 SER A O 1
ATOM 618 N N . ASN A 1 83 ? 4.771 2.423 -12.730 1.00 55.16 83 ASN A N 1
ATOM 619 C CA . ASN A 1 83 ? 5.288 2.313 -14.097 1.00 55.16 83 ASN A CA 1
ATOM 620 C C . ASN A 1 83 ? 6.814 2.527 -14.073 1.00 55.16 83 ASN A C 1
ATOM 622 O O . ASN A 1 83 ? 7.322 3.556 -14.512 1.00 55.16 83 ASN A O 1
ATOM 626 N N . ARG A 1 84 ? 7.571 1.573 -13.528 1.00 51.12 84 ARG A N 1
ATOM 627 C CA . ARG A 1 84 ? 9.008 1.478 -13.784 1.00 51.12 84 ARG A CA 1
ATOM 628 C C . ARG A 1 84 ? 9.216 0.490 -14.920 1.00 51.12 84 ARG A C 1
ATOM 630 O O . ARG A 1 84 ? 9.210 -0.719 -14.717 1.00 51.12 84 ARG A O 1
ATOM 637 N N . VAL A 1 85 ? 9.368 1.038 -16.122 1.00 37.38 85 VAL A N 1
ATOM 638 C CA . VAL A 1 85 ? 10.041 0.341 -17.220 1.00 37.38 85 VAL A CA 1
ATOM 639 C C . VAL A 1 85 ? 11.528 0.361 -16.862 1.00 37.38 85 VAL A C 1
ATOM 641 O O . VAL A 1 85 ? 12.064 1.437 -16.592 1.00 37.38 85 VAL A O 1
ATOM 644 N N . GLY A 1 86 ? 12.125 -0.824 -16.725 1.00 41.94 86 GLY A N 1
ATOM 645 C CA . GLY A 1 86 ? 13.560 -0.988 -16.473 1.00 41.94 86 GLY A CA 1
ATOM 646 C C . GLY A 1 86 ? 14.407 -0.549 -17.655 1.00 41.94 86 GLY A C 1
ATOM 647 O O . GLY A 1 86 ? 13.911 -0.663 -18.798 1.00 41.94 86 GLY A O 1
#

Sequence (86 aa):
MTGFHSFVKTTVLVARLMVGGVAAASVEIVGLFKDRAVIRTQRGEELIRVGQTSANGVKLLVADAQKARVQFQGKTFDLSLSNRVG

Radius of gyration: 24.36 Å; chains: 1; bounding box: 22×52×80 Å

Foldseek 3Di:
DDDDDDDDDDDPPPPPPPPPPPPPWPWAFQFFDFQWTWIQTPVGIDIDGAQDADPQRWHWPGTHRFWTWIAHPNDIDIHGNDPDDD